Protein AF-A0A0A9Z5F4-F1 (afdb_monomer)

Foldseek 3Di:
DFVVVVVVVCVVVVHQKDFDADPPQQAGPAMDGPVLQVQCDDPNDRPRRDHPVNSVVSDDGDDAAEDEPPDDPVRVVCCCVVVVDQKYFYAYPPRNHTDGMDGDD

Mean predicted aligned error: 4.66 Å

Nearest PDB structures (foldseek):
  8qqt-assembly1_H  TM=8.414E-01  e=2.404E-05  Mycolicibacterium smegmatis MC2 155
  8qqt-assembly1_D  TM=8.355E-01  e=6.935E-05  Mycolicibacterium smegmatis MC2 155
  8qqp-assembly1_G  TM=8.136E-01  e=7.409E-05  Mycolicibacterium smegmatis MC2 155
  5mcp-assembly1_C  TM=7.448E-01  e=1.118E-03  Eremothecium gossypii ATCC 10895
  4gqy-assembly2_B  TM=6.769E-01  e=6.164E-04  Arabidopsis thaliana

Sequence (105 aa):
MPLYIALHKMLMHHIETIAVCDEADMRIIDVISQGDLLHMENQGVYNTTMTVRSALTTKVNSPIYVFYQYDSLREIFTHFIRYHVCELFLVDHISGKLCGQLNVS

Secondary structure (DSSP, 8-state):
-BHHHHHHHHHHHT-SEEEEE-TTT-BEEEEEEHHHHHTTEETTEE-TT-BHHHHHHHS--PPPPEE-TT--HHHHHHHHHHHT-SEEEEE-TTT-BEEEEEE--

Solvent-accessible surface area (backbone atoms only — not comparable to full-atom values): 6409 Å² total; per-residue (Å²): 107,54,34,58,58,56,51,51,50,28,63,76,69,76,46,64,62,46,80,39,57,41,86,90,68,39,28,70,76,48,73,50,42,64,73,56,50,67,73,52,44,56,96,92,42,69,58,71,81,40,31,45,70,61,53,58,74,74,49,78,92,69,90,84,58,70,47,43,93,83,58,50,71,68,59,56,54,44,47,36,65,76,67,73,44,60,60,35,33,34,28,40,88,85,81,49,24,64,73,48,75,49,72,72,131

pLDDT: mean 87.38, std 8.23, range [62.34, 97.31]

Organism: Lygus hesperus (NCBI:txid30085)

InterPro domains:
  IPR046342 CBS domain superfamily [G3DSA:3.10.580.10] (1-105)
  IPR046342 CBS domain superfamily [SSF54631] (2-104)

Structure (mmCIF, N/CA/C/O backbone):
data_AF-A0A0A9Z5F4-F1
#
_entry.id   AF-A0A0A9Z5F4-F1
#
loop_
_atom_site.group_PDB
_atom_site.id
_atom_site.type_symbol
_atom_site.label_atom_id
_atom_site.label_alt_id
_atom_site.label_comp_id
_atom_site.label_asym_id
_atom_site.label_entity_id
_atom_site.label_seq_id
_atom_site.pdbx_PDB_ins_code
_atom_site.Cartn_x
_atom_site.Cartn_y
_atom_site.Cartn_z
_atom_site.occupancy
_atom_site.B_iso_or_equiv
_atom_site.auth_seq_id
_atom_site.auth_comp_id
_atom_site.auth_asym_id
_atom_site.auth_atom_id
_atom_site.pdbx_PDB_model_num
ATOM 1 N N . MET A 1 1 ? 6.062 3.940 13.449 1.00 83.44 1 MET A N 1
ATOM 2 C CA . MET A 1 1 ? 5.373 5.211 13.130 1.00 83.44 1 MET A CA 1
ATOM 3 C C . MET A 1 1 ? 3.986 5.236 13.781 1.00 83.44 1 MET A C 1
ATOM 5 O O . MET A 1 1 ? 3.286 4.229 13.664 1.00 83.44 1 MET A O 1
ATOM 9 N N . PRO A 1 2 ? 3.595 6.324 14.474 1.00 87.50 2 PRO A N 1
ATOM 10 C CA . PRO A 1 2 ? 2.215 6.544 14.920 1.00 87.50 2 PRO A CA 1
ATOM 11 C C . PRO A 1 2 ? 1.225 6.608 13.750 1.00 87.50 2 PRO A C 1
ATOM 13 O O . PRO A 1 2 ? 1.531 7.191 12.710 1.00 87.50 2 PRO A O 1
ATOM 16 N N . LEU A 1 3 ? 0.035 6.039 13.926 1.00 85.88 3 LEU A N 1
ATOM 17 C CA . LEU A 1 3 ? -1.003 5.967 12.897 1.00 85.88 3 LEU A CA 1
ATOM 18 C C . LEU A 1 3 ? -1.479 7.355 12.448 1.00 85.88 3 LEU A C 1
ATOM 20 O O . LEU A 1 3 ? -1.655 7.584 11.255 1.00 85.88 3 LEU A O 1
ATOM 24 N N . TYR A 1 4 ? -1.620 8.305 13.378 1.00 86.06 4 TYR A N 1
ATOM 25 C CA . TYR A 1 4 ? -2.095 9.655 13.056 1.00 86.06 4 TYR A CA 1
ATOM 26 C C . TYR A 1 4 ? -1.203 10.388 12.039 1.00 86.06 4 TYR A C 1
ATOM 28 O O . TYR A 1 4 ? -1.678 11.260 11.318 1.00 86.06 4 TYR A O 1
ATOM 36 N N . ILE A 1 5 ? 0.082 10.027 11.942 1.00 88.94 5 ILE A N 1
ATOM 37 C CA . ILE A 1 5 ? 0.991 10.589 10.935 1.00 88.94 5 ILE A CA 1
ATOM 38 C C . ILE A 1 5 ? 0.628 10.075 9.539 1.00 88.94 5 ILE A C 1
ATOM 40 O O . ILE A 1 5 ? 0.620 10.851 8.585 1.00 88.94 5 ILE A O 1
ATOM 44 N N . ALA A 1 6 ? 0.306 8.783 9.416 1.00 88.62 6 ALA A N 1
ATOM 45 C CA . ALA A 1 6 ? -0.199 8.206 8.171 1.00 88.62 6 ALA A CA 1
ATOM 46 C C . ALA A 1 6 ? -1.522 8.875 7.766 1.00 88.62 6 ALA A C 1
ATOM 48 O O . ALA A 1 6 ? -1.659 9.304 6.626 1.00 88.62 6 ALA A O 1
ATOM 49 N N . LEU A 1 7 ? -2.433 9.073 8.722 1.00 86.94 7 LEU A N 1
ATOM 50 C CA . LEU A 1 7 ? -3.704 9.765 8.492 1.00 86.94 7 LEU A CA 1
ATOM 51 C C . LEU A 1 7 ? -3.530 11.187 7.988 1.00 86.94 7 LEU A C 1
ATOM 53 O O . LEU A 1 7 ? -4.162 11.602 7.020 1.00 86.94 7 LEU A O 1
ATOM 57 N N . HIS A 1 8 ? -2.645 11.935 8.638 1.00 88.75 8 HIS A N 1
ATOM 58 C CA . HIS A 1 8 ? -2.347 13.290 8.225 1.00 88.75 8 HIS A CA 1
ATOM 59 C C . HIS A 1 8 ? -1.789 13.321 6.797 1.00 88.75 8 HIS A C 1
ATOM 61 O O . HIS A 1 8 ? -2.225 14.142 5.998 1.00 88.75 8 HIS A O 1
ATOM 67 N N . LYS A 1 9 ? -0.893 12.390 6.436 1.00 90.50 9 LYS A N 1
ATOM 68 C CA . LYS A 1 9 ? -0.402 12.252 5.055 1.00 90.50 9 LYS A CA 1
ATOM 69 C C . LYS A 1 9 ? -1.538 11.955 4.076 1.00 90.50 9 LYS A C 1
ATOM 71 O O . LYS A 1 9 ? -1.590 12.590 3.029 1.00 90.50 9 LYS A O 1
ATOM 76 N N . MET A 1 10 ? -2.445 11.043 4.422 1.00 89.69 10 MET A N 1
ATOM 77 C CA . MET A 1 10 ? -3.583 10.699 3.567 1.00 89.69 10 MET A CA 1
ATOM 78 C C . MET A 1 10 ? -4.468 11.916 3.284 1.00 89.69 10 MET A C 1
ATOM 80 O O . MET A 1 10 ? -4.772 12.207 2.131 1.00 89.69 10 MET A O 1
ATOM 84 N N . LEU A 1 11 ? -4.783 12.692 4.326 1.00 88.56 11 LEU A N 1
ATOM 85 C CA . LEU A 1 11 ? -5.544 13.937 4.202 1.00 88.56 11 LEU A CA 1
ATOM 86 C C . LEU A 1 11 ? -4.809 14.984 3.355 1.00 88.56 11 LEU A C 1
ATOM 88 O O . LEU A 1 11 ? -5.399 15.566 2.452 1.00 88.56 11 LEU A O 1
ATOM 92 N N . MET A 1 12 ? -3.518 15.207 3.612 1.00 91.81 12 MET A N 1
ATOM 93 C CA . MET A 1 12 ? -2.725 16.210 2.890 1.00 91.81 12 MET A CA 1
ATOM 94 C C . MET A 1 12 ? -2.588 15.895 1.397 1.00 91.81 12 MET A C 1
ATOM 96 O O . MET A 1 12 ? -2.586 16.805 0.569 1.00 91.81 12 MET A O 1
ATOM 100 N N . HIS A 1 13 ? -2.476 14.614 1.051 1.00 88.88 13 HIS A N 1
ATOM 101 C CA . HIS A 1 13 ? -2.324 14.164 -0.330 1.00 88.88 13 HIS A CA 1
ATOM 102 C C . HIS A 1 13 ? -3.652 13.834 -1.020 1.00 88.88 13 HIS A C 1
ATOM 104 O O . HIS A 1 13 ? -3.623 13.492 -2.196 1.00 88.88 13 HIS A O 1
ATOM 110 N N . HIS A 1 14 ? -4.792 13.993 -0.334 1.00 86.88 14 HIS A N 1
ATOM 111 C CA . HIS A 1 14 ? -6.124 13.658 -0.852 1.00 86.88 14 HIS A CA 1
ATOM 112 C C . HIS A 1 14 ? -6.187 12.213 -1.382 1.00 86.88 14 HIS A C 1
ATOM 114 O O . HIS A 1 14 ? -6.655 11.960 -2.489 1.00 86.88 14 HIS A O 1
ATOM 120 N N . ILE A 1 15 ? -5.667 11.275 -0.585 1.00 89.06 15 ILE A N 1
ATOM 121 C CA . ILE A 1 15 ? -5.653 9.836 -0.876 1.00 89.06 15 ILE A CA 1
ATOM 122 C C . ILE A 1 15 ? -6.491 9.076 0.162 1.00 89.06 15 ILE A C 1
ATOM 124 O O . ILE A 1 15 ? -6.582 9.462 1.334 1.00 89.06 15 ILE A O 1
ATOM 128 N N . GLU A 1 16 ? -7.117 7.991 -0.272 1.00 88.06 16 GLU A N 1
ATOM 129 C CA . GLU A 1 16 ? -7.968 7.107 0.526 1.00 88.06 16 GLU A CA 1
ATOM 130 C C . GLU A 1 16 ? -7.196 5.927 1.115 1.00 88.06 16 GLU A C 1
ATOM 132 O O . GLU A 1 16 ? -7.596 5.382 2.151 1.00 88.06 16 GLU A O 1
ATOM 137 N N . THR A 1 17 ? -6.069 5.565 0.504 1.00 89.50 17 THR A N 1
ATOM 138 C CA . THR A 1 17 ? -5.164 4.521 0.975 1.00 89.50 17 THR A CA 1
ATOM 139 C C . THR A 1 17 ? -3.706 4.958 0.905 1.00 89.50 17 THR A C 1
ATOM 141 O O . THR A 1 17 ? -3.290 5.757 0.065 1.00 89.50 17 THR A O 1
ATOM 144 N N . ILE A 1 18 ? -2.905 4.421 1.822 1.00 91.19 18 ILE A N 1
ATOM 145 C CA . ILE A 1 18 ? -1.459 4.614 1.871 1.00 91.19 18 ILE A CA 1
ATOM 146 C C . ILE A 1 18 ? -0.763 3.264 2.029 1.00 91.19 18 ILE A C 1
ATOM 148 O O . ILE A 1 18 ? -1.145 2.446 2.869 1.00 91.19 18 ILE A O 1
ATOM 152 N N . ALA A 1 19 ? 0.274 3.026 1.229 1.00 92.69 19 ALA A N 1
ATOM 153 C CA . ALA A 1 19 ? 1.089 1.825 1.351 1.00 92.69 19 ALA A CA 1
ATOM 154 C C . ALA A 1 19 ? 1.952 1.862 2.620 1.00 92.69 19 ALA A C 1
ATOM 156 O O . ALA A 1 19 ? 2.579 2.873 2.951 1.00 92.69 19 ALA A O 1
ATOM 157 N N . VAL A 1 20 ? 2.035 0.722 3.298 1.00 92.44 20 VAL A N 1
ATOM 158 C CA . VAL A 1 20 ? 3.014 0.446 4.345 1.00 92.44 20 VAL A CA 1
ATOM 159 C C . VAL A 1 20 ? 4.107 -0.404 3.718 1.00 92.44 20 VAL A C 1
ATOM 161 O O . VAL A 1 20 ? 3.840 -1.490 3.207 1.00 92.44 20 VAL A O 1
ATOM 164 N N . CYS A 1 21 ? 5.335 0.103 3.739 1.00 93.44 21 CYS A N 1
ATOM 165 C CA . CYS A 1 21 ? 6.480 -0.570 3.136 1.00 93.44 21 CYS A CA 1
ATOM 166 C C . CYS A 1 21 ? 7.442 -1.098 4.196 1.00 93.44 21 CYS A C 1
ATOM 168 O O . CYS A 1 21 ? 7.552 -0.526 5.285 1.00 93.44 21 CYS A O 1
ATOM 170 N N . ASP A 1 22 ? 8.159 -2.161 3.847 1.00 92.94 22 ASP A N 1
ATOM 171 C CA . ASP A 1 22 ? 9.359 -2.562 4.567 1.00 92.94 22 ASP A CA 1
ATOM 172 C C . ASP A 1 22 ? 10.471 -1.528 4.335 1.00 92.94 22 ASP A C 1
ATOM 174 O O . ASP A 1 22 ? 10.681 -1.052 3.220 1.00 92.94 22 ASP A O 1
ATOM 178 N N . GLU A 1 23 ? 11.168 -1.144 5.399 1.00 90.25 23 GLU A N 1
ATOM 179 C CA . GLU A 1 23 ? 12.186 -0.091 5.344 1.00 90.25 23 GLU A CA 1
ATOM 180 C C . GLU A 1 23 ? 13.478 -0.554 4.651 1.00 90.25 23 GLU A C 1
ATOM 182 O O . GLU A 1 23 ? 14.183 0.260 4.056 1.00 90.25 23 GLU A O 1
ATOM 187 N N . ALA A 1 24 ? 13.796 -1.852 4.699 1.00 92.88 24 ALA A N 1
ATOM 188 C CA . ALA A 1 24 ? 15.040 -2.381 4.155 1.00 92.88 24 ALA A CA 1
ATOM 189 C C . ALA A 1 24 ? 14.995 -2.498 2.629 1.00 92.88 24 ALA A C 1
ATOM 191 O O . ALA A 1 24 ? 15.996 -2.229 1.957 1.00 92.88 24 ALA A O 1
ATOM 192 N N . ASP A 1 25 ? 13.851 -2.902 2.073 1.00 92.81 25 ASP A N 1
ATOM 193 C CA . ASP A 1 25 ? 13.725 -3.161 0.641 1.00 92.81 25 ASP A CA 1
ATOM 194 C C . ASP A 1 25 ? 12.632 -2.360 -0.070 1.00 92.81 25 ASP A C 1
ATOM 196 O O . ASP A 1 25 ? 12.564 -2.451 -1.291 1.00 92.81 25 ASP A O 1
ATOM 200 N N . MET A 1 26 ? 11.862 -1.520 0.631 1.00 94.56 26 MET A N 1
ATOM 201 C CA . MET A 1 26 ? 10.791 -0.675 0.078 1.00 94.56 26 MET A CA 1
ATOM 202 C C . MET A 1 26 ? 9.664 -1.453 -0.616 1.00 94.56 26 MET A C 1
ATOM 204 O O . MET A 1 26 ? 8.936 -0.892 -1.443 1.00 94.56 26 MET A O 1
ATOM 208 N N . ARG A 1 27 ? 9.497 -2.743 -0.307 1.00 95.25 27 ARG A N 1
ATOM 209 C CA . ARG A 1 27 ? 8.351 -3.527 -0.775 1.00 95.25 27 ARG A CA 1
ATOM 210 C C . ARG A 1 27 ? 7.125 -3.240 0.071 1.00 95.25 27 ARG A C 1
ATOM 212 O O . ARG A 1 27 ? 7.228 -3.011 1.275 1.00 95.25 27 ARG A O 1
ATOM 219 N N . ILE A 1 28 ? 5.957 -3.288 -0.558 1.00 94.19 28 ILE A N 1
ATOM 220 C CA . ILE A 1 28 ? 4.688 -3.121 0.146 1.00 94.19 28 ILE A CA 1
ATOM 221 C C . ILE A 1 28 ? 4.450 -4.366 1.009 1.00 94.19 28 ILE A C 1
ATOM 223 O O . ILE A 1 28 ? 4.412 -5.480 0.490 1.00 94.19 28 ILE A O 1
ATOM 227 N N . ILE A 1 29 ? 4.281 -4.166 2.315 1.00 92.31 29 ILE A N 1
ATOM 228 C CA . ILE A 1 29 ? 3.909 -5.226 3.263 1.00 92.31 29 ILE A CA 1
ATOM 229 C C . ILE A 1 29 ? 2.415 -5.203 3.579 1.00 92.31 29 ILE A C 1
ATOM 231 O O . ILE A 1 29 ? 1.845 -6.246 3.883 1.00 92.31 29 ILE A O 1
ATOM 235 N N . ASP A 1 30 ? 1.789 -4.026 3.508 1.00 91.44 30 ASP A N 1
ATOM 236 C CA . ASP A 1 30 ? 0.356 -3.835 3.722 1.00 91.44 30 ASP A CA 1
ATOM 237 C C . ASP A 1 30 ? -0.081 -2.452 3.211 1.00 91.44 30 ASP A C 1
ATOM 239 O O . ASP A 1 30 ? 0.728 -1.656 2.730 1.00 91.44 30 ASP A O 1
ATOM 243 N N . VAL A 1 31 ? -1.361 -2.135 3.353 1.00 90.56 31 VAL A N 1
ATOM 244 C CA . VAL A 1 31 ? -1.953 -0.827 3.075 1.00 90.56 31 VAL A CA 1
ATOM 245 C C . VAL A 1 31 ? -2.809 -0.389 4.260 1.00 90.56 31 VAL A C 1
ATOM 247 O O . VAL A 1 31 ? -3.381 -1.217 4.964 1.00 90.56 31 VAL A O 1
ATOM 250 N N . ILE A 1 32 ? -2.937 0.914 4.481 1.00 89.00 32 ILE A N 1
ATOM 251 C CA . ILE A 1 32 ? -3.941 1.482 5.388 1.00 89.00 32 ILE A CA 1
ATOM 252 C C . ILE A 1 32 ? -4.928 2.271 4.544 1.00 89.00 32 ILE A C 1
ATOM 254 O O . ILE A 1 32 ? -4.524 3.158 3.800 1.00 89.00 32 ILE A O 1
ATOM 258 N N . SER A 1 33 ? -6.207 1.951 4.682 1.00 86.25 33 SER A N 1
ATOM 259 C CA . SER A 1 33 ? -7.327 2.657 4.070 1.00 86.25 33 SER A CA 1
ATOM 260 C C . SER A 1 33 ? -8.093 3.485 5.098 1.00 86.25 33 SER A C 1
ATOM 262 O O . SER A 1 33 ? -8.010 3.234 6.301 1.00 86.25 33 SER A O 1
ATOM 264 N N . GLN A 1 34 ? -8.899 4.441 4.634 1.00 80.25 34 GLN A N 1
ATOM 265 C CA . GLN A 1 34 ? -9.852 5.137 5.504 1.00 80.25 34 GLN A CA 1
ATOM 266 C C . GLN A 1 34 ? -10.845 4.172 6.175 1.00 80.25 34 GLN A C 1
ATOM 268 O O . GLN A 1 34 ? -11.206 4.376 7.332 1.00 80.25 34 GLN A O 1
ATOM 273 N N . GLY A 1 35 ? -11.246 3.095 5.487 1.00 76.19 35 GLY A N 1
ATOM 274 C CA . GLY A 1 35 ? -12.130 2.068 6.047 1.00 76.19 35 GLY A CA 1
ATOM 275 C C . GLY A 1 35 ? -11.514 1.339 7.243 1.00 76.19 35 GLY A C 1
ATOM 276 O O . GLY A 1 35 ? -12.211 1.046 8.213 1.00 76.19 35 GLY A O 1
ATOM 277 N N . ASP A 1 36 ? -10.193 1.142 7.237 1.00 75.94 36 ASP A N 1
ATOM 278 C CA . ASP A 1 36 ? -9.483 0.502 8.349 1.00 75.94 36 ASP A CA 1
ATOM 279 C C . ASP A 1 36 ? -9.568 1.330 9.643 1.00 75.94 36 ASP A C 1
ATOM 281 O O . ASP A 1 36 ? -9.486 0.782 10.739 1.00 75.94 36 ASP A O 1
ATOM 285 N N . LEU A 1 37 ? -9.803 2.642 9.543 1.00 72.56 37 LEU A N 1
ATOM 286 C CA . LEU A 1 37 ? -9.926 3.536 10.698 1.00 72.56 37 LEU A CA 1
ATOM 287 C C . LEU A 1 37 ? -11.186 3.293 11.507 1.00 72.56 37 LEU A C 1
ATOM 289 O O . LEU A 1 37 ? -11.147 3.414 12.730 1.00 72.56 37 LEU A O 1
ATOM 293 N N . LEU A 1 38 ? -12.279 2.919 10.842 1.00 71.56 38 LEU A N 1
ATOM 294 C CA . LEU A 1 38 ? -13.522 2.558 11.520 1.00 71.56 38 LEU A CA 1
ATOM 295 C C . LEU A 1 38 ? -13.313 1.343 12.429 1.00 71.56 38 LEU A C 1
ATOM 297 O O . LEU A 1 38 ? -13.943 1.240 13.471 1.00 71.56 38 LEU A O 1
ATOM 301 N N . HIS A 1 39 ? -12.385 0.454 12.072 1.00 67.81 39 HIS A N 1
ATOM 302 C CA . HIS A 1 39 ? -12.022 -0.703 12.890 1.00 67.81 39 HIS A CA 1
ATOM 303 C C . HIS A 1 39 ? -11.015 -0.380 14.003 1.00 67.81 39 HIS A C 1
ATOM 305 O O . HIS A 1 39 ? -10.800 -1.199 14.893 1.00 67.81 39 HIS A O 1
ATOM 311 N N . MET A 1 40 ? -10.391 0.800 13.964 1.00 69.56 40 MET A N 1
ATOM 312 C CA . MET A 1 40 ? -9.456 1.283 14.991 1.00 69.56 40 MET A CA 1
ATOM 313 C C . MET A 1 40 ? -10.146 2.143 16.057 1.00 69.56 40 MET A C 1
ATOM 315 O O . MET A 1 40 ? -9.519 2.544 17.043 1.00 69.56 40 MET A O 1
ATOM 319 N N . GLU A 1 41 ? -11.429 2.425 15.849 1.00 73.75 41 GLU A N 1
ATOM 320 C CA . GLU A 1 41 ? -12.347 2.983 16.827 1.00 73.75 41 GLU A CA 1
ATOM 321 C C . GLU A 1 41 ? -12.730 1.889 17.837 1.00 73.75 41 GLU A C 1
ATOM 323 O O . GLU A 1 41 ? -13.095 0.774 17.463 1.00 73.75 41 GLU A O 1
ATOM 328 N N . ASN A 1 42 ? -12.596 2.191 19.129 1.00 66.44 42 ASN A N 1
ATOM 329 C CA . ASN A 1 42 ? -13.077 1.318 20.193 1.00 66.44 42 ASN A CA 1
ATOM 330 C C . ASN A 1 42 ? -13.887 2.134 21.210 1.00 66.44 42 ASN A C 1
ATOM 332 O O . ASN A 1 42 ? -13.331 2.976 21.918 1.00 66.44 42 ASN A O 1
ATOM 336 N N . GLN A 1 43 ? -15.188 1.847 21.314 1.00 62.34 43 GLN A N 1
ATOM 337 C CA . GLN A 1 43 ? -16.129 2.464 22.266 1.00 62.34 43 GLN A CA 1
ATOM 338 C C . GLN A 1 43 ? -16.267 3.998 22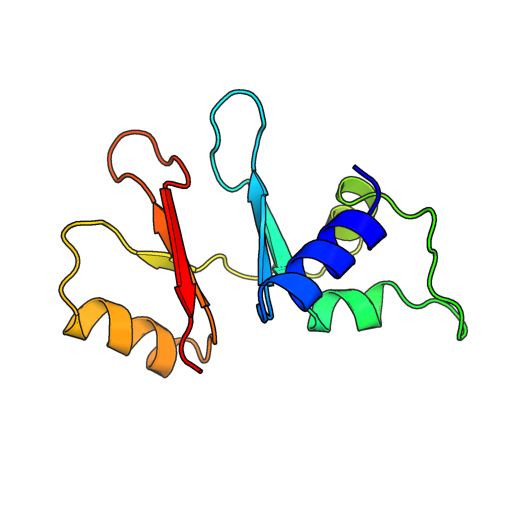.156 1.00 62.34 43 GLN A C 1
ATOM 340 O O . GLN A 1 43 ? -16.349 4.712 23.153 1.00 62.34 43 GLN A O 1
ATOM 345 N N . GLY A 1 44 ? -16.322 4.517 20.937 1.00 67.44 44 GLY A N 1
ATOM 346 C CA . GLY A 1 44 ? -16.435 5.932 20.597 1.00 67.44 44 GLY A CA 1
ATOM 347 C C . GLY A 1 44 ? -15.122 6.712 20.675 1.00 67.44 44 GLY A C 1
ATOM 348 O O . GLY A 1 44 ? -15.146 7.934 20.521 1.00 67.44 44 GLY A O 1
ATOM 349 N N . VAL A 1 45 ? -13.983 6.052 20.923 1.00 74.12 45 VAL A N 1
ATOM 350 C CA . VAL A 1 45 ? -12.684 6.718 21.083 1.00 74.12 45 VAL A CA 1
ATOM 351 C C . VAL A 1 45 ? -11.656 6.139 20.118 1.00 74.12 45 VAL A C 1
ATOM 353 O O . VAL A 1 45 ? -11.307 4.960 20.165 1.00 74.12 45 VAL A O 1
ATOM 356 N N . TYR A 1 46 ? -11.109 7.006 19.267 1.00 74.44 46 TYR A N 1
ATOM 357 C CA . TYR A 1 46 ? -9.963 6.667 18.432 1.00 74.44 46 TYR A CA 1
ATOM 358 C C . TYR A 1 46 ? -8.691 6.648 19.276 1.00 74.44 46 TYR A C 1
ATOM 360 O O . TYR A 1 46 ? -8.329 7.643 19.910 1.00 74.44 46 TYR A O 1
ATOM 368 N N . ASN A 1 47 ? -7.967 5.529 19.254 1.00 77.94 47 ASN A N 1
ATOM 369 C CA . ASN A 1 47 ? -6.668 5.447 19.907 1.00 77.94 47 ASN A CA 1
ATOM 370 C C . ASN A 1 47 ? -5.606 6.206 19.088 1.00 77.94 47 ASN A C 1
ATOM 372 O O . ASN A 1 47 ? -4.960 5.656 18.196 1.00 77.94 47 ASN A O 1
ATOM 376 N N . THR A 1 48 ? -5.381 7.472 19.433 1.00 77.19 48 THR A N 1
ATOM 377 C CA . THR A 1 48 ? -4.392 8.347 18.778 1.00 77.19 48 THR A CA 1
ATOM 378 C C . THR A 1 48 ? -2.940 7.925 19.016 1.00 77.19 48 THR A C 1
ATOM 380 O O . THR A 1 48 ? -2.048 8.345 18.279 1.00 77.19 48 THR A O 1
ATOM 383 N N . THR A 1 49 ? -2.688 7.065 20.007 1.00 84.00 49 THR A N 1
ATOM 384 C CA . THR A 1 49 ? -1.358 6.502 20.295 1.00 84.00 49 THR A CA 1
ATOM 385 C C . THR A 1 49 ? -1.078 5.204 19.536 1.00 84.00 49 THR A C 1
ATOM 387 O O . THR A 1 49 ? 0.036 4.679 19.599 1.00 84.00 49 THR A O 1
ATOM 390 N N . MET A 1 50 ? -2.061 4.689 18.789 1.00 85.38 50 MET A N 1
ATOM 391 C CA . MET A 1 50 ? -1.910 3.472 18.001 1.00 85.38 50 MET A CA 1
ATOM 392 C C . MET A 1 50 ? -0.789 3.634 16.971 1.00 85.38 50 MET A C 1
ATOM 394 O O . MET A 1 50 ? -0.652 4.660 16.301 1.00 85.38 50 MET A O 1
ATOM 398 N N . THR A 1 51 ? 0.038 2.602 16.835 1.00 88.44 51 THR A N 1
ATOM 399 C CA . THR A 1 51 ? 1.067 2.550 15.793 1.00 88.44 51 THR A CA 1
ATOM 400 C C . THR A 1 51 ? 0.506 1.908 14.533 1.00 88.44 51 THR A C 1
ATOM 402 O O . THR A 1 51 ? -0.380 1.063 14.619 1.00 88.44 51 THR A O 1
ATOM 405 N N . VAL A 1 52 ? 1.082 2.233 13.371 1.00 86.19 52 VAL A N 1
ATOM 406 C CA . VAL A 1 52 ? 0.758 1.559 12.100 1.00 86.19 52 VAL A CA 1
ATOM 407 C C . VAL A 1 52 ? 0.837 0.038 12.240 1.00 86.19 52 VAL A C 1
ATOM 409 O O . VAL A 1 52 ? -0.086 -0.656 11.850 1.00 86.19 52 VAL A O 1
ATOM 412 N N . ARG A 1 53 ? 1.874 -0.493 12.899 1.00 85.81 53 ARG A N 1
ATOM 413 C CA . ARG A 1 53 ? 2.012 -1.940 13.121 1.00 85.81 53 ARG A CA 1
ATOM 414 C C . ARG A 1 53 ? 0.840 -2.531 13.912 1.00 85.81 53 ARG A C 1
ATOM 416 O O . ARG A 1 53 ? 0.323 -3.568 13.525 1.00 85.81 53 ARG A O 1
ATOM 423 N N . SER A 1 54 ? 0.430 -1.885 15.005 1.00 84.94 54 SER A N 1
ATOM 424 C CA . SER A 1 54 ? -0.713 -2.345 15.806 1.00 84.94 54 SER A CA 1
ATOM 425 C C . SER A 1 54 ? -2.015 -2.298 15.006 1.00 84.94 54 SER A C 1
ATOM 427 O O . SER A 1 54 ? -2.812 -3.225 15.087 1.00 84.94 54 SER A O 1
ATOM 429 N N . ALA A 1 55 ? -2.197 -1.243 14.214 1.00 83.88 55 ALA A N 1
ATOM 430 C CA . ALA A 1 55 ? -3.324 -1.086 13.305 1.00 83.88 55 ALA A CA 1
ATOM 431 C C . ALA A 1 55 ? -3.416 -2.240 12.289 1.00 83.88 55 ALA A C 1
ATOM 433 O O . ALA A 1 55 ? -4.495 -2.782 12.070 1.00 83.88 55 ALA A O 1
ATOM 434 N N . LEU A 1 56 ? -2.280 -2.662 11.723 1.00 84.81 56 LEU A N 1
ATOM 435 C CA . LEU A 1 56 ? -2.238 -3.791 10.790 1.00 84.81 56 LEU A CA 1
ATOM 436 C C . LEU A 1 56 ? -2.589 -5.128 11.462 1.00 84.81 56 LEU A C 1
ATOM 438 O O . LEU A 1 56 ? -3.237 -5.965 10.850 1.00 84.81 56 LEU A O 1
ATOM 442 N N . THR A 1 57 ? -2.233 -5.335 12.737 1.00 83.69 57 THR A N 1
ATOM 443 C CA . THR A 1 57 ? -2.559 -6.601 13.432 1.00 83.69 57 THR A CA 1
ATOM 444 C C . THR A 1 57 ? -4.048 -6.804 13.708 1.00 83.69 57 THR A C 1
ATOM 446 O O . THR A 1 57 ? -4.484 -7.935 13.896 1.00 83.69 57 THR A O 1
ATOM 449 N N . THR A 1 58 ? -4.824 -5.723 13.759 1.00 77.00 58 THR A N 1
ATOM 450 C CA . THR A 1 58 ? -6.272 -5.760 14.021 1.00 77.00 58 THR A CA 1
ATOM 451 C C . THR A 1 58 ? -7.105 -5.687 12.745 1.00 77.00 58 THR A C 1
ATOM 453 O O . THR A 1 58 ? -8.327 -5.807 12.799 1.00 77.00 58 THR A O 1
ATOM 456 N N . LYS A 1 59 ? -6.454 -5.446 11.606 1.00 78.75 59 LYS A N 1
ATOM 457 C CA . LYS A 1 59 ? -7.092 -5.218 10.317 1.00 78.75 59 LYS A CA 1
ATOM 458 C C . LYS A 1 59 ? -7.518 -6.539 9.661 1.00 78.75 59 LYS A C 1
ATOM 460 O O . LYS A 1 59 ? -6.864 -7.570 9.802 1.00 78.75 59 LYS A O 1
ATOM 465 N N . VAL A 1 60 ? -8.608 -6.491 8.893 1.00 73.06 60 VAL A N 1
ATOM 466 C CA . VAL A 1 60 ? -8.974 -7.559 7.953 1.00 73.06 60 VAL A CA 1
ATOM 467 C C . VAL A 1 60 ? -8.051 -7.471 6.741 1.00 73.06 60 VAL A C 1
ATOM 469 O O . VAL A 1 60 ? -7.972 -6.421 6.111 1.00 73.06 60 VAL A O 1
ATOM 472 N N . ASN A 1 61 ? -7.366 -8.567 6.406 1.00 75.44 61 ASN A N 1
ATOM 473 C CA . ASN A 1 61 ? -6.473 -8.611 5.247 1.00 75.44 61 ASN A CA 1
ATOM 474 C C . ASN A 1 61 ? -7.198 -8.138 3.979 1.00 75.44 61 ASN A C 1
ATOM 476 O O . ASN A 1 61 ? -8.109 -8.810 3.491 1.00 75.44 61 ASN A O 1
ATOM 480 N N . SER A 1 62 ? -6.748 -7.008 3.437 1.00 74.62 62 SER A N 1
ATOM 481 C CA . SER A 1 62 ? -7.235 -6.467 2.171 1.00 74.62 62 SER A CA 1
ATOM 482 C C . SER A 1 62 ? -6.229 -6.782 1.067 1.00 74.62 62 SER A C 1
ATOM 484 O O . SER A 1 62 ? -5.026 -6.625 1.283 1.00 74.62 62 SER A O 1
ATOM 486 N N . PRO A 1 63 ? -6.681 -7.214 -0.120 1.00 85.25 63 PRO A N 1
ATOM 487 C CA . PRO A 1 63 ? -5.787 -7.402 -1.253 1.00 85.25 63 PRO A CA 1
ATOM 488 C C . PRO A 1 63 ? -5.118 -6.077 -1.640 1.00 85.25 63 PRO A C 1
ATOM 490 O O . PRO A 1 63 ? -5.760 -5.027 -1.682 1.00 85.25 63 PRO A O 1
ATOM 493 N N . ILE A 1 64 ? -3.820 -6.147 -1.931 1.00 90.56 64 ILE A N 1
ATOM 494 C CA . ILE A 1 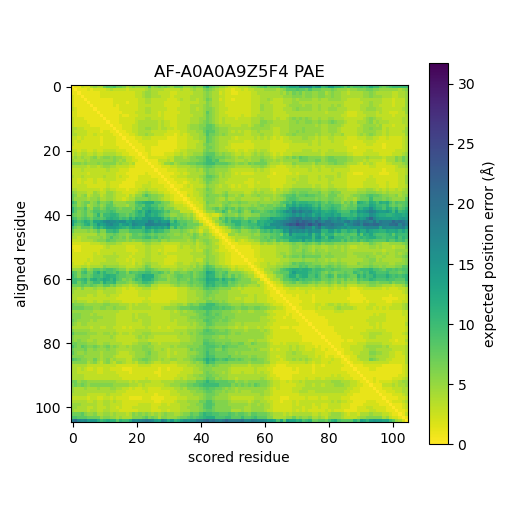64 ? -3.021 -5.017 -2.406 1.00 90.56 64 ILE A CA 1
ATOM 495 C C . ILE A 1 64 ? -3.016 -5.072 -3.928 1.00 90.56 64 ILE A C 1
ATOM 497 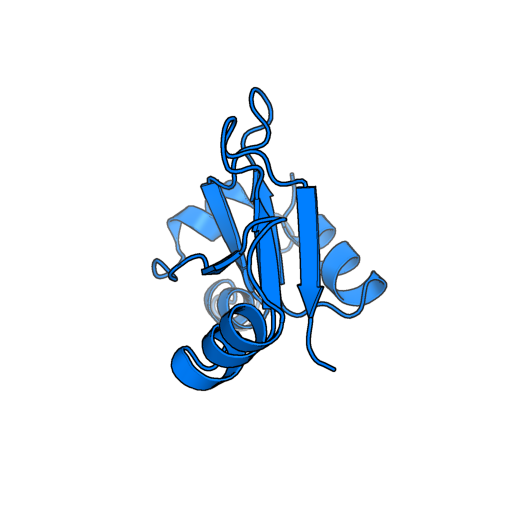O O . ILE A 1 64 ? -2.553 -6.053 -4.513 1.00 90.56 64 ILE A O 1
ATOM 501 N N . TYR A 1 65 ? -3.530 -4.027 -4.568 1.00 92.25 65 TYR A N 1
ATOM 502 C CA . TYR A 1 65 ? -3.602 -3.955 -6.022 1.00 92.25 65 TYR A CA 1
ATOM 503 C C . TYR A 1 65 ? -2.469 -3.101 -6.575 1.00 92.25 65 TYR A C 1
ATOM 505 O O . TYR A 1 65 ? -2.250 -1.962 -6.155 1.00 92.25 65 TYR A O 1
ATOM 513 N N . VAL A 1 66 ? -1.738 -3.678 -7.524 1.00 95.19 66 VAL A N 1
ATOM 514 C CA . VAL A 1 66 ? -0.527 -3.094 -8.095 1.00 95.19 66 VAL A CA 1
ATOM 515 C C . VAL A 1 66 ? -0.609 -3.086 -9.614 1.00 95.19 66 VAL A C 1
ATOM 517 O O . VAL A 1 66 ? -1.344 -3.877 -10.204 1.00 95.19 66 VAL A O 1
ATOM 520 N N . PHE A 1 67 ? 0.170 -2.207 -10.228 1.00 96.06 67 PHE A N 1
ATOM 521 C CA . PHE A 1 67 ? 0.441 -2.210 -11.659 1.00 96.06 67 PHE A CA 1
ATOM 522 C C . PHE A 1 67 ? 1.935 -1.992 -11.899 1.00 96.06 67 PHE A C 1
ATOM 524 O O . PHE A 1 67 ? 2.669 -1.539 -11.011 1.00 96.06 67 PHE A O 1
ATOM 531 N N . TYR A 1 68 ? 2.384 -2.311 -13.105 1.00 96.38 68 TYR A N 1
ATOM 532 C CA . TYR A 1 68 ? 3.778 -2.209 -13.515 1.00 96.38 68 TYR A CA 1
ATOM 533 C C . TYR A 1 68 ? 3.966 -1.126 -14.576 1.00 96.38 68 TYR A C 1
ATOM 535 O O . TYR A 1 68 ? 3.038 -0.738 -15.281 1.00 96.38 68 TYR A O 1
ATOM 543 N N . GLN A 1 69 ? 5.204 -0.649 -14.724 1.00 93.62 69 GLN A N 1
ATOM 544 C CA . GLN A 1 69 ? 5.541 0.445 -15.646 1.00 93.62 69 GLN A CA 1
ATOM 545 C C . GLN A 1 69 ? 5.162 0.160 -17.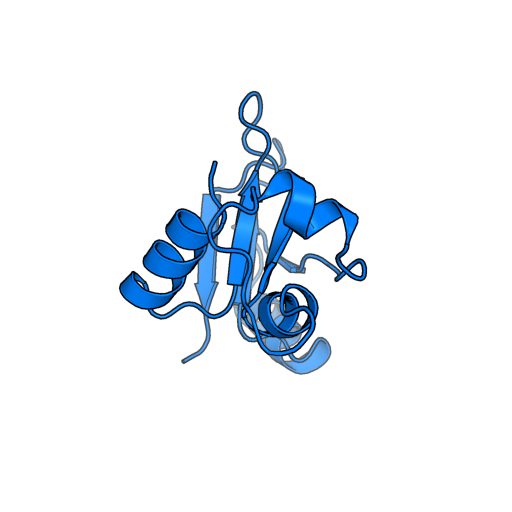111 1.00 93.62 69 GLN A C 1
ATOM 547 O O . GLN A 1 69 ? 4.936 1.094 -17.878 1.00 93.62 69 GLN A O 1
ATOM 552 N N . TYR A 1 70 ? 5.118 -1.115 -17.499 1.00 94.19 70 TYR A N 1
ATOM 553 C CA . TYR A 1 70 ? 4.817 -1.545 -18.864 1.00 94.19 70 TYR A CA 1
ATOM 554 C C . TYR A 1 70 ? 3.355 -1.952 -19.070 1.00 94.19 70 TYR A C 1
ATOM 556 O O . TYR A 1 70 ? 2.997 -2.312 -20.192 1.00 94.19 70 TYR A O 1
ATOM 564 N N . ASP A 1 71 ? 2.520 -1.882 -18.028 1.00 95.31 71 ASP A N 1
ATOM 565 C CA . ASP A 1 71 ? 1.091 -2.142 -18.166 1.00 95.31 71 ASP A CA 1
ATOM 566 C C . ASP A 1 71 ? 0.461 -1.052 -19.035 1.00 95.31 71 ASP A C 1
ATOM 568 O O . ASP A 1 71 ? 0.723 0.148 -18.893 1.00 95.31 71 ASP A O 1
ATOM 572 N N . SER A 1 72 ? -0.400 -1.462 -19.959 1.00 96.38 72 SER A N 1
ATOM 573 C CA . SER A 1 72 ? -1.152 -0.516 -20.768 1.00 96.38 72 SER A CA 1
ATOM 574 C C . SER A 1 72 ? -2.173 0.234 -19.910 1.00 96.38 72 SER A C 1
ATOM 576 O O . SER A 1 72 ? -2.730 -0.302 -18.951 1.00 96.38 72 SER A O 1
ATOM 578 N N . LEU A 1 73 ? -2.527 1.458 -20.315 1.00 94.62 73 LEU A N 1
ATOM 579 C CA . LEU A 1 73 ? -3.596 2.214 -19.649 1.00 94.62 73 LEU A CA 1
ATOM 580 C C . LEU A 1 73 ? -4.894 1.404 -19.555 1.00 94.62 73 LEU A C 1
ATOM 582 O O . LEU A 1 73 ? -5.577 1.449 -18.538 1.00 94.62 73 LEU A O 1
ATOM 586 N N . ARG A 1 74 ? -5.226 0.623 -20.589 1.00 95.44 74 ARG A N 1
ATOM 587 C CA . ARG A 1 74 ? -6.418 -0.231 -20.584 1.00 95.44 74 ARG A CA 1
ATOM 588 C C . ARG A 1 74 ? -6.369 -1.266 -19.461 1.00 95.44 74 ARG A C 1
ATOM 590 O O . ARG A 1 74 ? -7.385 -1.472 -18.800 1.00 95.44 74 ARG A O 1
ATOM 597 N N . GLU A 1 75 ? -5.230 -1.917 -19.255 1.00 94.25 75 GLU A N 1
ATOM 598 C CA . GLU A 1 75 ? -5.048 -2.890 -18.173 1.00 94.25 75 GLU A CA 1
ATOM 599 C C . GLU A 1 75 ? -5.148 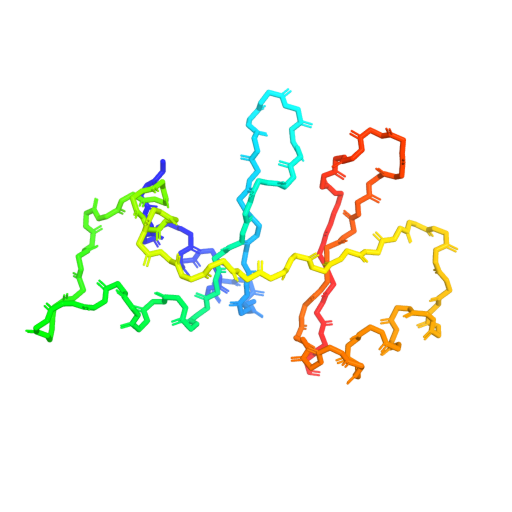-2.207 -16.809 1.00 94.25 75 GLU A C 1
ATOM 601 O O . GLU A 1 75 ? -5.894 -2.680 -15.952 1.00 94.25 75 GLU A O 1
ATOM 606 N N . ILE A 1 76 ? -4.505 -1.049 -16.643 1.00 94.62 76 ILE A N 1
ATOM 607 C CA . ILE A 1 76 ? -4.561 -0.247 -15.413 1.00 94.62 76 ILE A CA 1
ATOM 608 C C . ILE A 1 76 ? -6.012 0.161 -15.094 1.00 94.62 76 ILE A C 1
ATOM 610 O O . ILE A 1 76 ? -6.514 -0.127 -14.010 1.00 94.62 76 ILE A O 1
ATOM 614 N N . PHE A 1 77 ? -6.744 0.742 -16.049 1.00 93.25 77 PHE A N 1
ATOM 615 C CA . PHE A 1 77 ? -8.153 1.121 -15.858 1.00 93.25 77 PHE A CA 1
ATOM 616 C C . PHE A 1 77 ? -9.070 -0.078 -15.607 1.00 93.25 77 PHE A C 1
ATOM 618 O O . PHE A 1 77 ? -10.036 0.023 -14.848 1.00 93.25 77 PHE A O 1
ATOM 625 N N . THR A 1 78 ? -8.755 -1.236 -16.190 1.00 93.50 78 THR A N 1
ATOM 626 C CA . THR A 1 78 ? -9.506 -2.468 -15.921 1.00 93.50 78 THR A CA 1
ATOM 627 C C . THR A 1 78 ? -9.371 -2.895 -14.458 1.00 93.50 78 THR A C 1
ATOM 629 O O . THR A 1 78 ? -10.344 -3.409 -13.910 1.00 93.50 78 THR A O 1
ATOM 632 N N . HIS A 1 79 ? -8.231 -2.654 -13.798 1.00 92.50 79 HIS A N 1
ATOM 633 C CA . HIS A 1 79 ? -8.068 -2.963 -12.372 1.00 92.50 79 HIS A CA 1
ATOM 634 C C . HIS A 1 79 ? -9.010 -2.131 -11.495 1.00 92.50 79 HIS A C 1
ATOM 636 O O . HIS A 1 79 ? -9.714 -2.711 -10.668 1.00 92.50 79 HIS A O 1
ATOM 642 N N . PHE A 1 80 ? -9.092 -0.815 -11.724 1.00 91.56 80 PHE A N 1
ATOM 643 C CA . PHE A 1 80 ? -10.007 0.069 -10.989 1.00 91.56 80 PHE A CA 1
ATOM 644 C C . PHE A 1 80 ? -11.463 -0.416 -11.077 1.00 91.56 80 PHE A C 1
ATOM 646 O O . PHE A 1 80 ? -12.145 -0.544 -10.062 1.00 91.56 80 PHE A O 1
ATOM 653 N N . ILE A 1 81 ? -11.922 -0.770 -12.282 1.00 90.88 81 ILE A N 1
ATOM 654 C CA . ILE A 1 81 ? -13.303 -1.222 -12.510 1.00 90.88 81 ILE A CA 1
ATOM 655 C C . ILE A 1 81 ? -13.539 -2.616 -11.925 1.00 90.88 81 ILE A C 1
ATOM 657 O O . ILE A 1 81 ? -14.534 -2.841 -11.243 1.00 90.88 81 ILE A O 1
ATOM 661 N N . ARG A 1 82 ? -12.644 -3.569 -12.209 1.00 91.94 82 ARG A N 1
ATOM 662 C CA . ARG A 1 82 ? 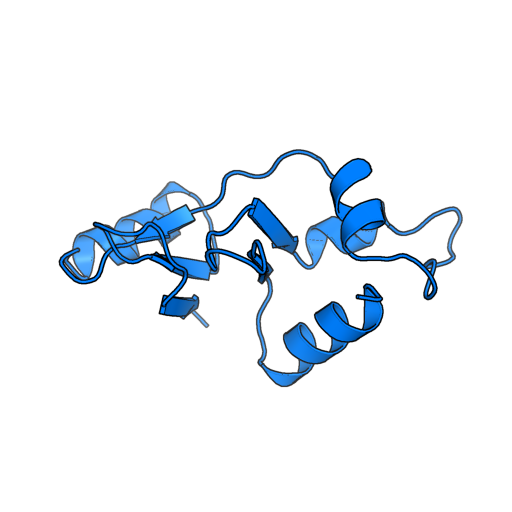-12.831 -4.982 -11.854 1.00 91.94 82 ARG A CA 1
ATOM 663 C C . ARG A 1 82 ? -12.789 -5.214 -10.349 1.00 91.94 82 ARG A C 1
ATOM 665 O O . ARG A 1 82 ? -13.493 -6.093 -9.860 1.00 91.94 82 ARG A O 1
ATOM 672 N N . TYR A 1 83 ? -11.935 -4.476 -9.650 1.00 88.88 83 TYR A N 1
ATOM 673 C CA . TYR A 1 83 ? -11.695 -4.669 -8.224 1.00 88.88 83 TYR A CA 1
ATOM 674 C C . TYR A 1 83 ? -12.335 -3.591 -7.351 1.00 88.88 83 TYR A C 1
ATOM 676 O O . TYR A 1 83 ? -12.198 -3.660 -6.134 1.00 88.88 83 TYR A O 1
ATOM 684 N N . HIS A 1 84 ? -13.055 -2.638 -7.958 1.00 87.19 84 HIS A N 1
ATOM 685 C CA . HIS A 1 84 ? -13.716 -1.532 -7.264 1.00 87.19 84 HIS A CA 1
ATOM 686 C C . HIS A 1 84 ? -12.778 -0.810 -6.289 1.00 87.19 84 HIS A C 1
ATOM 688 O O . HIS A 1 84 ? -13.132 -0.551 -5.141 1.00 87.19 84 HIS A O 1
ATOM 694 N N . VAL A 1 85 ? -11.561 -0.524 -6.751 1.00 86.81 85 VAL A N 1
ATOM 695 C CA . VAL A 1 85 ? -10.559 0.212 -5.973 1.00 86.81 85 VAL A CA 1
ATOM 696 C C . VAL A 1 85 ? -10.470 1.651 -6.446 1.00 86.81 85 VAL A C 1
ATOM 698 O O . VAL A 1 85 ? -10.745 1.923 -7.610 1.00 86.81 85 VAL A O 1
ATOM 701 N N . CYS A 1 86 ? -10.077 2.557 -5.554 1.00 85.00 86 CYS A N 1
ATOM 702 C CA . CYS A 1 86 ? -9.848 3.970 -5.872 1.00 85.00 86 CYS A CA 1
ATOM 703 C C . CYS A 1 86 ? -8.370 4.270 -6.165 1.00 85.00 86 CYS A C 1
ATOM 705 O O . CYS A 1 86 ? -8.052 5.285 -6.787 1.00 85.00 86 CYS A O 1
ATOM 707 N N . GLU A 1 87 ? -7.464 3.370 -5.762 1.00 90.56 87 GLU A N 1
ATOM 708 C CA . GLU A 1 87 ? -6.013 3.526 -5.892 1.00 90.56 87 GLU A CA 1
ATOM 709 C C . GLU A 1 87 ? -5.314 2.240 -6.334 1.00 90.56 87 GLU A C 1
ATOM 711 O O . GLU A 1 87 ? -5.731 1.129 -6.000 1.00 90.56 87 GLU A O 1
ATOM 716 N N . LEU A 1 88 ? -4.205 2.419 -7.051 1.00 94.56 88 LEU A N 1
ATOM 717 C CA . LEU A 1 88 ? -3.265 1.371 -7.435 1.00 94.56 88 LEU A CA 1
ATOM 718 C C . LEU A 1 88 ? -1.8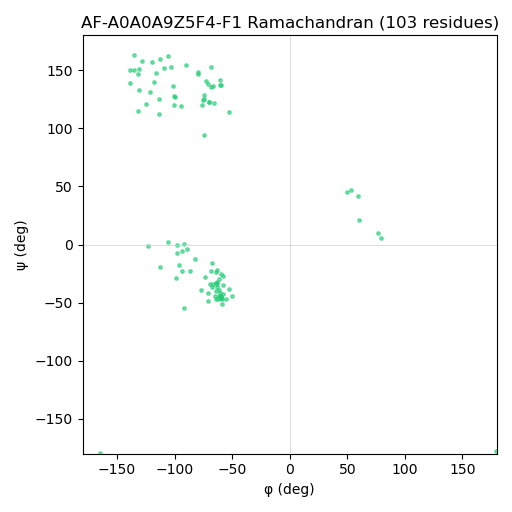32 1.812 -7.135 1.00 94.56 88 LEU A C 1
ATOM 720 O O . LEU A 1 88 ? -1.478 2.984 -7.293 1.00 94.56 88 LEU A O 1
ATOM 724 N N . PHE A 1 89 ? -0.982 0.858 -6.764 1.00 96.06 89 PHE A N 1
ATOM 725 C CA . PHE A 1 89 ? 0.430 1.117 -6.491 1.00 96.06 89 PHE A CA 1
ATOM 726 C C . PHE A 1 89 ? 1.305 0.707 -7.677 1.00 96.06 89 PHE A C 1
ATOM 728 O O . PHE A 1 89 ? 1.230 -0.427 -8.150 1.00 96.06 89 PHE A O 1
ATOM 735 N N . LEU A 1 90 ? 2.155 1.622 -8.145 1.00 96.75 90 LEU A N 1
ATOM 736 C CA . LEU A 1 90 ? 3.175 1.310 -9.141 1.00 96.75 90 LEU A CA 1
ATOM 737 C C . LEU A 1 90 ? 4.307 0.562 -8.448 1.00 96.75 90 LEU A C 1
ATOM 739 O O . LEU A 1 90 ? 4.956 1.109 -7.550 1.00 96.75 90 LEU A O 1
ATOM 743 N N . VAL A 1 91 ? 4.569 -0.655 -8.902 1.00 97.31 91 VAL A N 1
ATOM 744 C CA . VAL A 1 91 ? 5.637 -1.498 -8.374 1.00 97.31 91 VAL A CA 1
ATOM 745 C C . VAL A 1 91 ? 6.656 -1.787 -9.469 1.00 97.31 91 VAL A C 1
ATOM 747 O O . VAL A 1 91 ? 6.305 -2.022 -10.625 1.00 97.31 91 VAL A O 1
ATOM 750 N N . ASP A 1 92 ? 7.939 -1.776 -9.119 1.00 96.25 92 ASP A N 1
ATOM 751 C CA . ASP A 1 92 ? 8.979 -2.251 -10.023 1.00 96.25 92 ASP A CA 1
ATOM 752 C C . ASP A 1 92 ?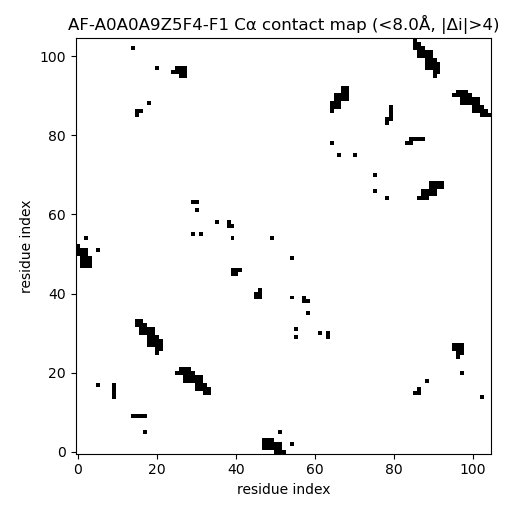 8.889 -3.775 -10.192 1.00 96.25 92 ASP A C 1
ATOM 754 O O . ASP A 1 92 ? 8.988 -4.531 -9.226 1.00 96.25 92 ASP A O 1
ATOM 758 N N . HIS A 1 93 ? 8.742 -4.230 -11.433 1.00 93.88 93 HIS A N 1
ATOM 759 C CA . HIS A 1 93 ? 8.556 -5.641 -11.779 1.00 93.88 93 HIS A CA 1
ATOM 760 C C . HIS A 1 93 ? 9.738 -6.557 -11.412 1.00 93.88 93 HIS A C 1
ATOM 762 O O . HIS A 1 93 ? 9.544 -7.764 -11.278 1.00 93.88 93 HIS A O 1
ATOM 768 N N . ILE A 1 94 ? 10.953 -6.014 -11.248 1.00 93.94 94 ILE A N 1
ATOM 769 C CA . ILE A 1 94 ? 12.153 -6.799 -10.913 1.00 93.94 94 ILE A CA 1
ATOM 770 C C . ILE A 1 94 ? 12.349 -6.854 -9.400 1.00 93.94 94 ILE A C 1
ATOM 772 O O . ILE A 1 94 ? 12.497 -7.925 -8.812 1.00 93.94 94 ILE A O 1
ATOM 776 N N . SER A 1 95 ? 12.391 -5.691 -8.756 1.00 93.75 95 SER A N 1
ATOM 777 C CA . SER A 1 95 ? 12.720 -5.574 -7.338 1.00 93.75 95 SER A CA 1
ATOM 778 C C . SER A 1 95 ? 11.509 -5.730 -6.420 1.00 93.75 95 SER A C 1
ATOM 780 O O . SER A 1 95 ? 11.683 -6.090 -5.255 1.00 93.75 95 SER A O 1
ATOM 782 N N . GLY A 1 96 ? 10.293 -5.498 -6.919 1.00 93.31 96 GLY A N 1
ATOM 783 C CA . GLY A 1 96 ? 9.068 -5.443 -6.120 1.00 93.31 96 GLY A CA 1
ATOM 784 C C . GLY A 1 96 ? 8.913 -4.141 -5.327 1.00 93.31 96 GLY A C 1
ATOM 785 O O . GLY A 1 96 ? 8.049 -4.056 -4.455 1.00 93.31 96 GLY A O 1
ATOM 786 N N . LYS A 1 97 ? 9.757 -3.138 -5.590 1.00 96.50 97 LYS A N 1
ATOM 787 C CA . LYS A 1 97 ? 9.768 -1.864 -4.863 1.00 96.50 97 LYS A CA 1
ATOM 788 C C . LYS A 1 97 ? 8.573 -0.999 -5.216 1.00 96.50 97 LYS A C 1
ATOM 790 O O . LYS A 1 97 ? 8.227 -0.885 -6.389 1.00 96.50 97 LYS A O 1
ATOM 795 N N . LEU A 1 98 ? 8.008 -0.326 -4.216 1.00 96.88 98 LEU A N 1
ATOM 796 C CA . LEU A 1 98 ? 7.037 0.736 -4.445 1.00 96.88 98 LEU A CA 1
ATOM 797 C C . LEU A 1 98 ? 7.720 1.916 -5.153 1.00 96.88 98 LEU A C 1
ATOM 799 O O . LEU A 1 98 ? 8.675 2.497 -4.635 1.00 96.88 98 LEU A O 1
ATOM 803 N N . CYS A 1 99 ? 7.206 2.286 -6.322 1.00 96.44 99 CYS A N 1
ATOM 804 C CA . CYS A 1 99 ? 7.718 3.393 -7.131 1.00 96.44 99 CYS A CA 1
ATOM 805 C C . CYS A 1 99 ? 6.738 4.567 -7.226 1.00 96.44 99 CYS A C 1
ATOM 807 O O . CYS A 1 99 ? 7.153 5.678 -7.547 1.00 96.44 99 CYS A O 1
ATOM 809 N N . GLY A 1 100 ? 5.453 4.347 -6.953 1.00 94.12 100 GLY A N 1
ATOM 810 C CA . GLY A 1 100 ? 4.452 5.405 -7.010 1.00 94.12 100 GLY A CA 1
ATOM 811 C C . GLY A 1 100 ? 3.046 4.923 -6.687 1.00 94.12 100 GLY A C 1
ATOM 812 O O . GLY A 1 100 ? 2.821 3.752 -6.390 1.00 94.12 100 GLY A O 1
ATOM 813 N N . GLN A 1 101 ? 2.096 5.845 -6.766 1.00 93.31 101 GLN A N 1
ATOM 814 C CA . GLN A 1 101 ? 0.679 5.601 -6.524 1.00 93.31 101 GLN A CA 1
ATOM 815 C C . GLN A 1 101 ? -0.130 6.360 -7.574 1.00 93.31 101 GLN A C 1
ATOM 817 O O . GLN A 1 101 ? 0.209 7.492 -7.921 1.00 93.31 101 GLN A O 1
ATOM 822 N N . LEU A 1 102 ? -1.177 5.718 -8.083 1.00 92.56 102 LEU A N 1
ATOM 823 C CA . LEU A 1 102 ? -2.137 6.293 -9.013 1.00 92.56 102 LEU A CA 1
ATOM 824 C C . LEU A 1 102 ? -3.525 6.218 -8.382 1.00 92.56 102 LEU A C 1
ATOM 826 O O . LEU A 1 102 ? -3.925 5.158 -7.904 1.00 92.56 102 LEU A O 1
ATOM 830 N N . ASN A 1 103 ? -4.254 7.327 -8.407 1.00 88.50 103 ASN A N 1
ATOM 831 C CA . ASN A 1 103 ? -5.638 7.410 -7.961 1.00 88.50 103 ASN A CA 1
ATOM 832 C C . ASN A 1 103 ? -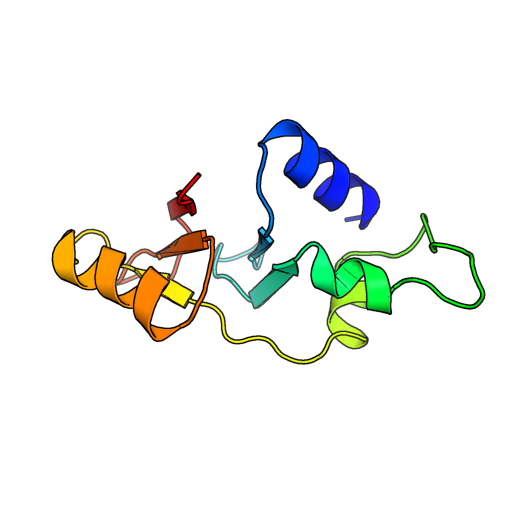6.546 7.850 -9.116 1.00 88.50 103 ASN A C 1
ATOM 834 O O . ASN A 1 103 ? -6.092 8.446 -10.097 1.00 88.50 103 ASN A O 1
ATOM 838 N N . VAL A 1 104 ? -7.830 7.527 -9.002 1.00 81.94 104 VAL A N 1
ATOM 839 C CA . VAL A 1 104 ? -8.879 8.065 -9.872 1.00 81.94 104 VAL A CA 1
ATOM 840 C C . VAL A 1 104 ? -9.769 8.939 -8.995 1.00 81.94 104 VAL A C 1
ATOM 842 O O . VAL A 1 104 ? -10.417 8.425 -8.089 1.00 81.94 104 VAL A O 1
ATOM 845 N N . SER A 1 105 ? -9.738 10.252 -9.236 1.00 67.44 105 SER A N 1
ATOM 846 C CA . SER A 1 105 ? -10.539 11.267 -8.534 1.00 67.44 105 SER A CA 1
ATOM 847 C C . SER A 1 105 ? -11.766 11.680 -9.331 1.00 67.44 105 SER A C 1
ATOM 849 O O . SER A 1 105 ? -11.574 11.933 -10.546 1.00 67.44 105 SER A O 1
#

Radius of gyration: 14.46 Å; Cα contacts (8 Å, |Δi|>4): 137; chains: 1; bounding box: 32×25×43 Å